Protein AF-A0A1H0J933-F1 (afdb_monomer_lite)

pLDDT: mean 77.02, std 11.93, range [39.81, 93.81]

Radius of gyration: 25.37 Å; chains: 1; bounding box: 54×34×80 Å

Structure (mmCIF, N/CA/C/O backbone):
data_AF-A0A1H0J933-F1
#
_entry.id   AF-A0A1H0J933-F1
#
loop_
_atom_site.group_PDB
_atom_site.id
_atom_site.type_symbol
_atom_site.label_atom_id
_atom_site.label_alt_id
_atom_site.label_comp_id
_atom_site.label_asym_id
_atom_site.label_entity_id
_atom_site.label_seq_id
_atom_site.pdbx_PDB_ins_code
_atom_site.Cartn_x
_atom_site.Cartn_y
_atom_site.Cartn_z
_atom_site.occupancy
_atom_site.B_iso_or_equiv
_atom_site.auth_seq_id
_atom_site.auth_comp_id
_atom_site.auth_asym_id
_atom_site.auth_atom_id
_atom_site.pdbx_PDB_model_num
ATOM 1 N N . MET A 1 1 ? 22.256 -6.248 -22.057 1.00 61.72 1 MET A N 1
ATOM 2 C CA . MET A 1 1 ? 21.359 -5.528 -21.122 1.00 61.72 1 MET A CA 1
ATOM 3 C C . MET A 1 1 ? 19.932 -5.463 -21.647 1.00 61.72 1 MET A C 1
ATOM 5 O O . MET A 1 1 ? 19.030 -5.677 -20.854 1.00 61.72 1 MET A O 1
ATOM 9 N N . GLU A 1 2 ? 19.718 -5.258 -22.949 1.00 71.06 2 GLU A N 1
ATOM 10 C CA . GLU A 1 2 ? 18.381 -5.154 -23.566 1.00 71.06 2 GLU A CA 1
ATOM 11 C C . GLU A 1 2 ? 17.425 -6.299 -23.199 1.00 71.06 2 GLU A C 1
ATOM 13 O O . GLU A 1 2 ? 16.310 -6.034 -22.763 1.00 71.06 2 GLU A O 1
ATOM 18 N N . SER A 1 3 ? 17.875 -7.561 -23.223 1.00 80.62 3 SER A N 1
ATOM 19 C CA . SER A 1 3 ? 17.020 -8.690 -22.821 1.00 80.62 3 SER A CA 1
ATOM 20 C C . SER A 1 3 ? 16.566 -8.632 -21.358 1.00 80.62 3 SER A C 1
ATOM 22 O O . SER A 1 3 ? 15.453 -9.041 -21.050 1.00 80.62 3 SER A O 1
ATOM 24 N N . ALA A 1 4 ? 17.394 -8.118 -20.441 1.00 83.50 4 ALA A N 1
ATOM 25 C CA . ALA A 1 4 ? 17.024 -8.010 -19.027 1.00 83.50 4 ALA A CA 1
ATOM 26 C C . ALA A 1 4 ? 15.983 -6.902 -18.796 1.00 83.50 4 ALA A C 1
ATOM 28 O O . ALA A 1 4 ? 15.078 -7.065 -17.979 1.00 83.50 4 ALA A O 1
ATOM 29 N N . VAL A 1 5 ? 16.088 -5.796 -19.538 1.00 84.75 5 VAL A N 1
ATOM 30 C CA . VAL A 1 5 ? 15.136 -4.677 -19.475 1.00 84.75 5 VAL A CA 1
ATOM 31 C C . VAL A 1 5 ? 13.807 -5.049 -20.138 1.00 84.75 5 VAL A C 1
ATOM 33 O O . VAL A 1 5 ? 12.751 -4.693 -19.621 1.00 84.75 5 VAL A O 1
ATOM 36 N N . ASP A 1 6 ? 13.832 -5.829 -21.220 1.00 86.12 6 ASP A N 1
ATOM 37 C CA . ASP A 1 6 ? 12.622 -6.375 -21.846 1.00 86.12 6 ASP A CA 1
ATOM 38 C C . ASP A 1 6 ? 11.888 -7.354 -20.909 1.00 86.12 6 ASP A C 1
ATOM 40 O O . ASP A 1 6 ? 10.679 -7.238 -20.694 1.00 86.12 6 ASP A O 1
ATOM 44 N N . ILE A 1 7 ? 12.621 -8.261 -20.247 1.00 91.19 7 ILE A N 1
ATOM 45 C CA . ILE A 1 7 ? 12.055 -9.135 -19.203 1.00 91.19 7 ILE A CA 1
ATOM 46 C C . ILE A 1 7 ? 11.442 -8.300 -18.070 1.00 91.19 7 ILE A C 1
ATOM 48 O O . ILE A 1 7 ? 10.337 -8.601 -17.616 1.00 91.19 7 ILE A O 1
ATOM 52 N N . TYR A 1 8 ? 12.121 -7.238 -17.632 1.00 89.88 8 TYR A N 1
ATOM 53 C CA . TYR A 1 8 ? 11.595 -6.337 -16.608 1.00 89.88 8 TYR A CA 1
ATOM 54 C C . TYR A 1 8 ? 10.315 -5.617 -17.056 1.00 89.88 8 TYR A C 1
ATOM 56 O O . TYR A 1 8 ? 9.348 -5.565 -16.300 1.00 89.88 8 TYR A O 1
ATOM 64 N N . GLY A 1 9 ? 10.264 -5.117 -18.293 1.00 89.56 9 GLY A N 1
ATOM 65 C CA . GLY A 1 9 ? 9.061 -4.495 -18.850 1.00 89.56 9 GLY A CA 1
ATOM 66 C C . GLY A 1 9 ? 7.875 -5.461 -18.889 1.00 89.56 9 GLY A C 1
ATOM 67 O O . GLY A 1 9 ? 6.781 -5.120 -18.436 1.00 89.56 9 GLY A O 1
ATOM 68 N N . LYS A 1 10 ? 8.104 -6.703 -19.331 1.00 92.19 10 LYS A N 1
ATOM 69 C CA . LYS A 1 10 ? 7.095 -7.776 -19.305 1.00 92.19 10 LYS A CA 1
ATOM 70 C C . LYS A 1 10 ? 6.619 -8.081 -17.887 1.00 92.19 10 LYS A C 1
ATOM 72 O O . LYS A 1 10 ? 5.416 -8.217 -17.665 1.00 92.19 10 LYS A O 1
ATOM 77 N N . LEU A 1 11 ? 7.539 -8.139 -16.922 1.00 91.94 11 LEU A N 1
ATOM 78 C CA . LEU A 1 11 ? 7.208 -8.323 -15.509 1.00 91.94 11 LEU A CA 1
ATOM 79 C C . LEU A 1 11 ? 6.332 -7.177 -14.989 1.00 91.94 11 LEU A C 1
ATOM 81 O O . LEU A 1 11 ? 5.330 -7.432 -14.326 1.00 91.94 11 LEU A O 1
ATOM 85 N N . LEU A 1 12 ? 6.668 -5.929 -15.315 1.00 90.44 12 LEU A N 1
ATOM 86 C CA . LEU A 1 12 ? 5.916 -4.751 -14.888 1.00 90.44 12 LEU A CA 1
ATOM 87 C C . LEU A 1 12 ? 4.477 -4.794 -15.423 1.00 90.44 12 LEU A C 1
ATOM 89 O O . LEU A 1 12 ? 3.532 -4.609 -14.655 1.00 90.44 12 LEU A O 1
ATOM 93 N N . ILE A 1 13 ? 4.297 -5.122 -16.706 1.00 90.38 13 ILE A N 1
ATOM 94 C CA . ILE A 1 13 ? 2.972 -5.278 -17.328 1.00 90.38 13 ILE A CA 1
ATOM 95 C C . ILE A 1 13 ? 2.185 -6.421 -16.674 1.00 90.38 13 ILE A C 1
ATOM 97 O O . ILE A 1 13 ? 0.996 -6.263 -16.384 1.00 90.38 13 ILE A O 1
ATOM 101 N N . ALA A 1 14 ? 2.832 -7.558 -16.407 1.00 93.06 14 ALA A N 1
ATOM 102 C CA . ALA A 1 14 ? 2.200 -8.692 -15.739 1.00 93.06 14 ALA A CA 1
ATOM 103 C C . ALA A 1 14 ? 1.731 -8.324 -14.322 1.00 93.06 14 ALA A C 1
ATOM 105 O O . ALA A 1 14 ? 0.591 -8.604 -13.953 1.00 93.06 14 ALA A O 1
ATOM 106 N N . VAL A 1 15 ? 2.569 -7.622 -13.553 1.00 90.69 15 VAL A N 1
ATOM 107 C CA . VAL A 1 15 ? 2.224 -7.121 -12.215 1.00 90.69 15 VAL A CA 1
ATOM 108 C C . VAL A 1 15 ? 1.060 -6.133 -12.290 1.00 90.69 15 VAL A C 1
ATOM 110 O O . VAL A 1 15 ? 0.119 -6.240 -11.508 1.00 90.69 15 VAL A O 1
ATOM 113 N N . PHE A 1 16 ? 1.061 -5.215 -13.258 1.00 88.19 16 PHE A N 1
ATOM 114 C CA . PHE A 1 16 ? -0.038 -4.266 -13.451 1.00 88.19 16 PHE A CA 1
ATOM 115 C C . PHE A 1 16 ? -1.362 -4.981 -13.765 1.00 88.19 16 PHE A C 1
ATOM 117 O O . PHE A 1 16 ? -2.400 -4.686 -13.165 1.00 88.19 16 PHE A O 1
ATOM 124 N N . SER A 1 17 ? -1.298 -5.977 -14.651 1.00 89.75 17 SER A N 1
ATOM 125 C CA . SER A 1 17 ? -2.436 -6.807 -15.063 1.00 89.75 17 SER A CA 1
ATOM 126 C C . SER A 1 17 ? -2.970 -7.679 -13.926 1.00 89.75 17 SER A C 1
ATOM 128 O O . SER A 1 17 ? -4.154 -7.997 -13.907 1.00 89.75 17 SER A O 1
ATOM 130 N N . PHE A 1 18 ? -2.124 -8.040 -12.960 1.00 91.06 18 PHE A N 1
ATOM 131 C CA . PHE A 1 18 ? -2.515 -8.779 -11.760 1.00 91.06 18 PHE A CA 1
ATOM 132 C C . PHE A 1 18 ? -3.102 -7.873 -10.664 1.00 91.06 18 PHE A C 1
ATOM 134 O O . PHE A 1 18 ? -4.071 -8.236 -9.989 1.00 91.06 18 PHE A O 1
ATOM 141 N N . ILE A 1 19 ? -2.534 -6.679 -10.478 1.00 88.06 19 ILE A N 1
ATOM 142 C CA . ILE A 1 19 ? -2.916 -5.758 -9.401 1.00 88.06 19 ILE A CA 1
ATOM 143 C C . ILE A 1 19 ? -4.316 -5.195 -9.610 1.00 88.06 19 ILE A C 1
ATOM 145 O O . ILE A 1 19 ? -5.060 -5.090 -8.638 1.00 88.06 19 ILE A O 1
ATOM 149 N N . ALA A 1 20 ? -4.700 -4.851 -10.841 1.00 85.06 20 ALA A N 1
ATOM 150 C CA . ALA A 1 20 ? -6.022 -4.282 -11.092 1.00 85.06 20 ALA A CA 1
ATOM 151 C C . ALA A 1 20 ? -7.169 -5.239 -10.687 1.00 85.06 20 ALA A C 1
ATOM 153 O O . ALA A 1 20 ? -7.968 -4.844 -9.834 1.00 85.06 20 ALA A O 1
ATOM 154 N N . PRO A 1 21 ? -7.222 -6.504 -11.159 1.00 88.19 21 PRO A N 1
ATOM 155 C CA . PRO A 1 21 ? -8.204 -7.484 -10.688 1.00 88.19 21 PRO A CA 1
ATOM 156 C C . PRO A 1 21 ? -8.123 -7.745 -9.182 1.00 88.19 21 PRO A C 1
ATOM 158 O O . PRO A 1 21 ? -9.155 -7.825 -8.516 1.00 88.19 21 PRO A O 1
ATOM 161 N N . SER A 1 22 ? -6.908 -7.829 -8.627 1.00 87.12 22 SER A N 1
ATOM 162 C CA . SER A 1 22 ? -6.712 -8.016 -7.185 1.00 87.12 22 SER A CA 1
ATOM 163 C C . SER A 1 22 ? -7.355 -6.879 -6.394 1.00 87.12 22 SER A C 1
ATOM 165 O O . SER A 1 22 ? -8.134 -7.124 -5.481 1.00 87.12 22 SER A O 1
ATOM 167 N N . MET A 1 23 ? -7.112 -5.627 -6.779 1.00 83.69 23 MET A N 1
ATOM 168 C CA . MET A 1 23 ? -7.705 -4.466 -6.117 1.00 83.69 23 MET A CA 1
ATOM 169 C C . MET A 1 23 ? -9.225 -4.432 -6.252 1.00 83.69 23 MET A C 1
ATOM 171 O O . MET A 1 23 ? -9.896 -4.085 -5.284 1.00 83.69 23 MET A O 1
ATOM 175 N N . THR A 1 24 ? -9.779 -4.835 -7.397 1.00 85.81 24 THR A N 1
ATOM 176 C CA . THR A 1 24 ? -11.232 -4.965 -7.570 1.00 85.81 24 THR A CA 1
ATOM 177 C C . THR A 1 24 ? -11.828 -5.981 -6.593 1.00 85.81 24 THR A C 1
ATOM 179 O O . THR A 1 24 ? -12.834 -5.683 -5.951 1.00 85.81 24 THR A O 1
ATOM 182 N N . LEU A 1 25 ? -11.187 -7.141 -6.410 1.00 84.25 25 LEU A N 1
ATOM 183 C CA . LEU A 1 25 ? -11.618 -8.148 -5.433 1.00 84.25 25 LEU A CA 1
ATOM 184 C C . LEU A 1 25 ? -11.522 -7.624 -3.993 1.00 84.25 25 LEU A C 1
ATOM 186 O O . LEU A 1 25 ? -12.459 -7.771 -3.207 1.00 84.25 25 LEU A O 1
ATOM 190 N N . LEU A 1 26 ? -10.415 -6.961 -3.653 1.00 81.44 26 LEU A N 1
ATOM 191 C CA . LEU A 1 26 ? -10.200 -6.386 -2.322 1.00 81.44 26 LEU A CA 1
ATOM 192 C C . LEU A 1 26 ? -11.186 -5.242 -2.035 1.00 81.44 26 LEU A C 1
ATOM 194 O O . LEU A 1 26 ? -11.567 -5.033 -0.885 1.00 81.44 26 LEU A O 1
ATOM 198 N N . MET A 1 27 ? -11.668 -4.548 -3.071 1.00 80.00 27 MET A N 1
ATOM 199 C CA . MET A 1 27 ? -12.642 -3.467 -2.931 1.00 80.00 27 MET A CA 1
ATOM 200 C C . MET A 1 27 ? -13.976 -3.923 -2.346 1.00 80.00 27 MET A C 1
ATOM 202 O O . MET A 1 27 ? -14.544 -3.206 -1.522 1.00 80.00 27 MET A O 1
ATOM 206 N N . GLY A 1 28 ? -14.418 -5.139 -2.679 1.00 77.88 28 GLY A N 1
ATOM 207 C CA . GLY A 1 28 ? -15.577 -5.756 -2.032 1.00 77.88 28 GLY A CA 1
ATOM 208 C C . GLY A 1 28 ? -15.361 -5.998 -0.533 1.00 77.88 28 GLY A C 1
ATOM 209 O O . GLY A 1 28 ? -16.274 -5.802 0.264 1.00 77.88 28 GLY A O 1
ATOM 210 N N . LEU A 1 29 ? -14.135 -6.342 -0.129 1.00 76.81 29 LEU A N 1
ATOM 211 C CA . LEU A 1 29 ? -13.782 -6.637 1.264 1.00 76.81 29 LEU A CA 1
ATOM 212 C C . LEU A 1 29 ? -13.580 -5.373 2.115 1.00 76.81 29 LEU A C 1
ATOM 214 O O . LEU A 1 29 ? -13.846 -5.399 3.319 1.00 76.81 29 LEU A O 1
ATOM 218 N N . PHE A 1 30 ? -13.174 -4.245 1.516 1.00 74.94 30 PHE A N 1
ATOM 219 C CA . PHE A 1 30 ? -13.059 -2.976 2.251 1.00 74.94 30 PHE A CA 1
ATOM 220 C C . PHE A 1 30 ? -14.394 -2.489 2.801 1.00 74.94 30 PHE A C 1
ATOM 222 O O . PHE A 1 30 ? -14.407 -1.910 3.884 1.00 74.94 30 PHE A O 1
ATOM 229 N N . GLY A 1 31 ? -15.509 -2.741 2.107 1.00 74.00 31 GLY A N 1
ATOM 230 C CA . GLY A 1 31 ? -16.839 -2.389 2.610 1.00 74.00 31 GLY A CA 1
ATOM 231 C C . GLY A 1 31 ? -17.108 -3.031 3.972 1.00 74.00 31 GLY A C 1
ATOM 232 O O . GLY A 1 31 ? -17.372 -2.334 4.952 1.00 74.00 31 GLY A O 1
ATOM 233 N N . THR A 1 32 ? -16.928 -4.349 4.060 1.00 74.00 32 THR A N 1
ATOM 234 C CA . THR A 1 32 ? -17.068 -5.102 5.312 1.00 74.00 32 THR A CA 1
ATOM 235 C C . THR A 1 32 ? -16.055 -4.642 6.363 1.00 74.00 32 THR A C 1
ATOM 237 O O . THR A 1 32 ? -16.427 -4.398 7.511 1.00 74.00 32 THR A O 1
ATOM 240 N N . GLY A 1 33 ? -14.792 -4.430 5.983 1.00 71.38 33 GLY A N 1
ATOM 241 C CA . GLY A 1 33 ? -13.764 -3.962 6.916 1.00 71.38 33 GLY A CA 1
ATOM 242 C C . GLY A 1 33 ? -14.067 -2.603 7.540 1.00 71.38 33 GLY A C 1
ATOM 243 O O . GLY A 1 33 ? -13.942 -2.451 8.754 1.00 71.38 33 GLY A O 1
ATOM 244 N N . ILE A 1 34 ? -14.548 -1.642 6.748 1.00 74.94 34 ILE A N 1
ATOM 245 C CA . ILE A 1 34 ? -14.953 -0.319 7.240 1.00 74.94 34 ILE A CA 1
ATOM 246 C C . ILE A 1 34 ? -16.113 -0.447 8.234 1.00 74.94 34 ILE A C 1
ATOM 248 O O . ILE A 1 34 ? -16.098 0.214 9.271 1.00 74.94 34 ILE A O 1
ATOM 252 N N . THR A 1 35 ? -17.097 -1.313 7.964 1.00 77.69 35 THR A N 1
ATOM 253 C CA . THR A 1 35 ? -18.225 -1.514 8.891 1.00 77.69 35 THR A CA 1
ATOM 254 C C . THR A 1 35 ? -17.792 -2.128 10.223 1.00 77.69 35 THR A C 1
ATOM 256 O O . THR A 1 35 ? -18.206 -1.640 1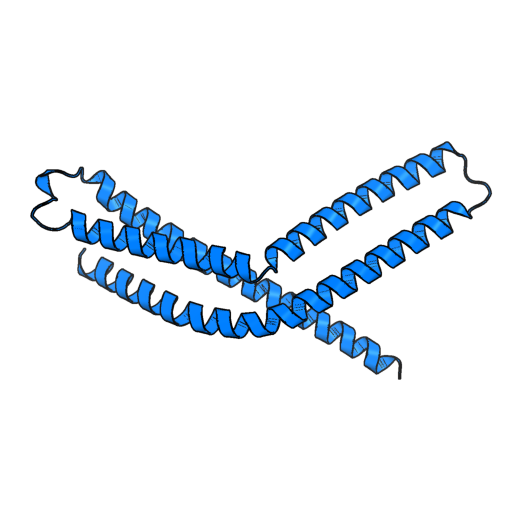1.273 1.00 77.69 35 THR A O 1
ATOM 259 N N . ILE A 1 36 ? -16.901 -3.126 10.204 1.00 76.50 36 ILE A N 1
ATOM 260 C CA . ILE A 1 36 ? -16.356 -3.750 11.421 1.00 76.50 36 ILE A CA 1
ATOM 261 C C . ILE A 1 36 ? -15.555 -2.728 12.232 1.00 76.50 36 ILE A C 1
ATOM 263 O O . ILE A 1 36 ? -15.734 -2.620 13.445 1.00 76.50 36 ILE A O 1
ATOM 267 N N . TYR A 1 37 ? -14.708 -1.936 11.571 1.00 71.75 37 TYR A N 1
ATOM 268 C CA . TYR A 1 37 ? -13.936 -0.890 12.240 1.00 71.75 37 TYR A CA 1
ATOM 269 C C . TYR A 1 37 ? -14.822 0.209 12.826 1.00 71.75 37 TYR A C 1
ATOM 271 O O . TYR A 1 37 ? -14.565 0.673 13.935 1.00 71.75 37 TYR A O 1
ATOM 279 N N . ARG A 1 38 ? -15.892 0.595 12.125 1.00 77.12 38 ARG A N 1
ATOM 280 C CA . ARG A 1 38 ? -16.873 1.548 12.646 1.00 77.12 38 ARG A CA 1
ATOM 281 C C . ARG A 1 38 ? -17.572 1.004 13.892 1.00 77.12 38 ARG A C 1
ATOM 283 O O . ARG A 1 38 ? -17.633 1.727 14.880 1.00 77.12 38 ARG A O 1
ATOM 290 N N . LYS A 1 39 ? -18.011 -0.261 13.876 1.00 80.88 39 LYS A N 1
ATOM 291 C CA . LYS A 1 39 ? -18.606 -0.927 15.049 1.00 80.88 39 LYS A CA 1
ATOM 292 C C . LYS A 1 39 ? -17.626 -0.935 16.227 1.00 80.88 39 LYS A C 1
ATOM 294 O O . LYS A 1 39 ? -17.979 -0.497 17.312 1.00 80.88 39 LYS A O 1
ATOM 299 N N . LYS A 1 40 ? -16.361 -1.304 15.993 1.00 77.25 40 LYS A N 1
ATOM 300 C CA . LYS A 1 40 ? -15.308 -1.283 17.024 1.00 77.25 40 LYS A CA 1
ATOM 301 C C . LYS A 1 40 ? -15.079 0.116 17.607 1.00 77.25 40 LYS A C 1
ATOM 303 O O . LYS A 1 40 ? -14.847 0.248 18.804 1.00 77.25 40 LYS A O 1
ATOM 308 N N . ASN A 1 41 ? -15.136 1.153 16.774 1.00 77.19 41 ASN A N 1
ATOM 309 C CA . ASN A 1 41 ? -15.004 2.536 17.225 1.00 77.19 41 ASN A CA 1
ATOM 310 C C . ASN A 1 41 ? -16.219 2.988 18.054 1.00 77.19 41 ASN A C 1
ATOM 312 O O . ASN A 1 41 ? -16.049 3.652 19.071 1.00 77.19 41 ASN A O 1
ATOM 316 N N . GLU A 1 42 ? -17.434 2.604 17.659 1.00 80.88 42 GLU A N 1
ATOM 317 C CA . GLU A 1 42 ? -18.656 2.868 18.432 1.00 80.88 42 GLU A CA 1
ATOM 318 C C . GLU A 1 42 ? -18.638 2.131 19.786 1.00 80.88 42 GLU A C 1
ATOM 320 O O . GLU A 1 42 ? -18.909 2.746 20.817 1.00 80.88 42 GLU A O 1
ATOM 325 N N . ASP A 1 43 ? -18.228 0.860 19.815 1.00 82.38 43 ASP A N 1
ATOM 326 C CA . ASP A 1 43 ? -18.068 0.080 21.051 1.00 82.38 43 ASP A CA 1
ATOM 327 C C . ASP A 1 43 ? -16.999 0.684 21.974 1.00 82.38 43 ASP A C 1
ATOM 329 O O . ASP A 1 43 ? -17.170 0.734 23.192 1.00 82.38 43 ASP A O 1
ATOM 333 N N . PHE A 1 44 ? -15.906 1.191 21.401 1.00 75.25 44 PHE A N 1
ATOM 334 C CA . PHE A 1 44 ? -14.854 1.868 22.153 1.00 75.25 44 PHE A CA 1
ATOM 335 C C . PHE A 1 44 ? -15.323 3.200 22.751 1.00 75.25 44 PHE A C 1
ATOM 337 O O . PHE A 1 44 ? -14.995 3.506 23.900 1.00 75.25 44 PHE A O 1
ATOM 344 N N . LEU A 1 45 ? -16.109 3.985 22.006 1.00 78.00 45 LEU A N 1
ATOM 345 C CA . LEU A 1 45 ? -16.717 5.214 22.521 1.00 78.00 45 LEU 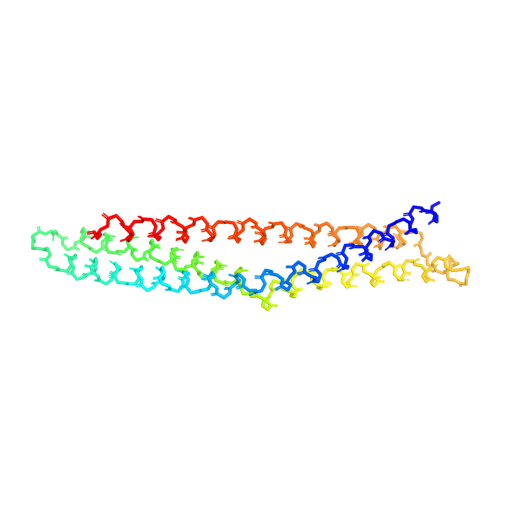A CA 1
ATOM 346 C C . LEU A 1 45 ? -17.667 4.914 23.682 1.00 78.00 45 LEU A C 1
ATOM 348 O O . LEU A 1 45 ? -17.566 5.571 24.714 1.00 78.00 45 LEU A O 1
ATOM 352 N N . ARG A 1 46 ? -18.500 3.873 23.559 1.00 81.06 46 ARG A N 1
ATOM 353 C CA . ARG A 1 46 ? -19.392 3.422 24.638 1.00 81.06 46 ARG A CA 1
ATOM 354 C C . ARG A 1 46 ? -18.623 2.983 25.880 1.00 81.06 46 ARG A C 1
ATOM 356 O O . ARG A 1 46 ? -18.898 3.479 26.963 1.00 81.06 46 ARG A O 1
ATOM 363 N N . GLN A 1 47 ? -17.598 2.141 25.726 1.00 77.56 47 GLN A N 1
ATOM 364 C CA . GLN A 1 47 ? -16.744 1.747 26.855 1.00 77.56 47 GLN A CA 1
ATOM 365 C C . GLN A 1 47 ? -16.065 2.954 27.510 1.00 77.56 47 GLN A C 1
ATOM 367 O O . GLN A 1 47 ? -15.920 2.999 28.728 1.00 77.56 47 GLN A O 1
ATOM 372 N N . SER A 1 48 ? -15.650 3.942 26.717 1.00 72.69 48 SER A N 1
ATOM 373 C CA . SER A 1 48 ? -15.046 5.168 27.241 1.00 72.69 48 SER A CA 1
ATOM 374 C C . SER A 1 48 ? -16.055 5.997 28.041 1.00 72.69 48 SER A C 1
ATOM 376 O O . SER A 1 48 ? -15.718 6.493 29.115 1.00 72.69 48 SER A O 1
ATOM 378 N N . GLU A 1 49 ? -17.288 6.119 27.548 1.00 78.19 49 GLU A N 1
ATOM 379 C CA . GLU A 1 49 ? -18.381 6.833 28.212 1.00 78.19 49 GLU A CA 1
ATOM 380 C C . GLU A 1 49 ? -18.794 6.147 29.522 1.00 78.19 49 GLU A C 1
ATOM 382 O O . GLU A 1 49 ? -18.825 6.811 30.562 1.00 78.19 49 GLU A O 1
ATOM 387 N N . ASP A 1 50 ? -18.972 4.822 29.504 1.00 79.81 50 ASP A N 1
ATOM 388 C CA . ASP A 1 50 ? -19.273 3.997 30.682 1.00 79.81 50 ASP A CA 1
ATOM 389 C C . ASP A 1 50 ? -18.170 4.105 31.744 1.00 79.81 50 ASP A C 1
ATOM 391 O O . ASP A 1 50 ? -18.429 4.202 32.947 1.00 79.81 50 ASP A O 1
ATOM 395 N N . LEU A 1 51 ? -16.900 4.103 31.328 1.00 70.50 51 LEU A N 1
ATOM 396 C CA . LEU A 1 51 ? -15.774 4.255 32.250 1.00 70.50 51 LEU A CA 1
ATOM 397 C C . LEU A 1 51 ? -15.741 5.650 32.883 1.00 70.50 51 LEU A C 1
ATOM 399 O O . LEU A 1 51 ? -15.395 5.765 34.062 1.00 70.50 51 LEU A O 1
ATOM 403 N N . LEU A 1 52 ? -16.104 6.702 32.147 1.00 69.69 52 LEU A N 1
ATOM 404 C CA . LEU A 1 52 ? -16.184 8.063 32.681 1.00 69.69 52 LEU A CA 1
ATOM 405 C C . LEU A 1 52 ? -17.346 8.213 33.671 1.00 69.69 52 LEU A C 1
ATOM 407 O O . LEU A 1 52 ? -17.148 8.782 34.748 1.00 69.69 52 LEU A O 1
ATOM 411 N N . THR A 1 53 ? -18.520 7.648 33.377 1.00 74.56 53 THR A N 1
ATOM 412 C CA . THR A 1 53 ? -19.668 7.671 34.303 1.00 74.56 53 THR A CA 1
ATOM 413 C C . THR A 1 53 ? -19.372 6.884 35.581 1.00 74.56 53 THR A C 1
ATOM 415 O O . THR A 1 53 ? -19.570 7.405 36.678 1.00 74.56 53 THR A O 1
ATOM 418 N N . ASN A 1 54 ? -18.796 5.682 35.466 1.00 70.38 54 ASN A N 1
ATOM 419 C CA . ASN A 1 54 ? -18.464 4.833 36.618 1.00 70.38 54 ASN A CA 1
ATOM 420 C C . ASN A 1 54 ? -17.297 5.365 37.473 1.00 70.38 54 ASN A C 1
ATOM 422 O O . ASN A 1 54 ? -17.257 5.150 38.681 1.00 70.38 54 ASN A O 1
ATOM 426 N N . THR A 1 55 ? -16.339 6.087 36.882 1.00 64.12 55 THR A N 1
ATOM 427 C CA . THR A 1 55 ? -15.258 6.733 37.655 1.00 64.12 55 THR A CA 1
ATOM 428 C C . THR A 1 55 ? -15.770 7.976 38.399 1.00 64.12 55 THR A C 1
ATOM 430 O O . THR A 1 55 ? -15.275 8.317 39.476 1.00 64.12 55 THR A O 1
ATOM 433 N N . SER A 1 56 ? -16.795 8.644 37.861 1.00 61.03 56 SER A N 1
ATOM 434 C CA . SER A 1 56 ? -17.417 9.819 38.484 1.00 61.03 56 SER A CA 1
ATOM 435 C C . SER A 1 56 ? -18.154 9.463 39.780 1.00 61.03 56 SER A C 1
ATOM 437 O O . SER A 1 56 ? -18.086 10.235 40.737 1.00 61.03 56 SER A O 1
ATOM 439 N N . SER A 1 57 ? -18.756 8.270 39.854 1.00 60.06 57 SER A N 1
ATOM 440 C CA . SER A 1 57 ? -19.606 7.806 40.960 1.00 60.06 57 SER A CA 1
ATOM 441 C C . SER A 1 57 ? -18.881 7.170 42.155 1.00 60.06 57 SER A C 1
ATOM 443 O O . SER A 1 57 ? -19.529 6.927 43.168 1.00 60.06 57 SER A O 1
ATOM 445 N N . LEU A 1 58 ? -17.562 6.937 42.099 1.00 59.62 58 LEU A N 1
ATOM 446 C CA . LEU A 1 58 ? -16.786 6.393 43.228 1.00 59.62 58 LEU A CA 1
ATOM 447 C C . LEU A 1 58 ? -16.665 7.414 44.387 1.00 59.62 58 LEU A C 1
ATOM 449 O O . LEU A 1 58 ? -15.984 8.439 44.211 1.00 59.62 58 LEU A O 1
ATOM 453 N N . PRO A 1 59 ? -17.276 7.153 45.566 1.00 52.09 59 PRO A N 1
ATOM 454 C CA . PRO A 1 59 ? -17.152 7.985 46.761 1.00 52.09 59 PRO A CA 1
ATOM 455 C C . PRO A 1 59 ? -15.914 7.560 47.572 1.00 52.09 59 PRO A C 1
ATOM 457 O O . PRO A 1 59 ? -15.748 6.381 47.873 1.00 52.09 59 PRO A O 1
ATOM 460 N N . GLY A 1 60 ? -15.048 8.507 47.954 1.00 59.81 60 GLY A N 1
ATOM 461 C CA . GLY A 1 60 ? -14.002 8.279 48.972 1.00 59.81 60 GLY A CA 1
ATOM 462 C C . GLY A 1 60 ? -12.541 8.216 48.502 1.00 59.81 60 GLY A C 1
ATOM 463 O O . GLY A 1 60 ? -11.659 7.983 49.323 1.00 59.81 60 GLY A O 1
ATOM 464 N N . THR A 1 61 ? -12.236 8.450 47.223 1.00 57.19 61 THR A N 1
ATOM 465 C CA . THR A 1 61 ? -10.846 8.575 46.730 1.00 57.19 61 THR A CA 1
ATOM 466 C C . THR A 1 61 ? -10.383 10.036 46.780 1.00 57.19 61 THR A C 1
ATOM 468 O O . THR A 1 61 ? -11.146 10.925 46.403 1.00 57.19 61 THR A O 1
ATOM 471 N N . SER A 1 62 ? -9.151 10.310 47.237 1.00 61.66 62 SER A N 1
ATOM 472 C CA . SER A 1 62 ? -8.626 11.686 47.296 1.00 61.66 62 SER A CA 1
ATOM 473 C C . SER A 1 62 ? -8.658 12.348 45.909 1.00 61.66 62 SER A C 1
ATOM 475 O O . SER A 1 62 ? -8.396 11.699 44.889 1.00 61.66 62 SER A O 1
ATOM 477 N N . ASN A 1 63 ? -8.995 13.641 45.864 1.00 66.31 63 ASN A N 1
ATOM 478 C CA . ASN A 1 63 ? -9.177 14.386 44.612 1.00 66.31 63 ASN A CA 1
ATOM 479 C C . ASN A 1 63 ? -7.951 14.309 43.683 1.00 66.31 63 ASN A C 1
ATOM 481 O O . ASN A 1 63 ? -8.115 14.227 42.469 1.00 66.31 63 ASN A O 1
ATOM 485 N N . GLU A 1 64 ? -6.730 14.271 44.223 1.00 67.00 64 GLU A N 1
ATOM 486 C CA . GLU A 1 64 ? -5.505 14.188 43.414 1.00 67.00 64 GLU A CA 1
ATOM 487 C C . GLU A 1 64 ? -5.335 12.840 42.704 1.00 67.00 64 GLU A C 1
ATOM 489 O O . GLU A 1 64 ? -5.021 12.820 41.512 1.00 67.00 64 GLU A O 1
ATOM 494 N N . ASN A 1 65 ? -5.615 11.721 43.381 1.00 69.75 65 ASN A N 1
ATOM 495 C CA . ASN A 1 65 ? -5.531 10.388 42.774 1.00 69.75 65 ASN A CA 1
ATOM 496 C C . ASN A 1 65 ? -6.614 10.179 41.706 1.00 69.75 65 ASN A C 1
ATOM 498 O O . ASN A 1 65 ? -6.398 9.481 40.717 1.00 69.75 65 ASN A O 1
ATOM 502 N N . LYS A 1 66 ? -7.777 10.822 41.873 1.00 68.69 66 LYS A N 1
ATOM 503 C CA . LYS A 1 66 ? -8.859 1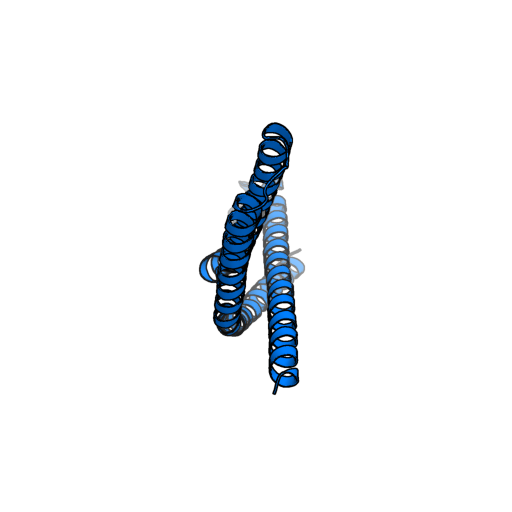0.802 40.880 1.00 68.69 66 LYS A CA 1
ATOM 504 C C . LYS A 1 66 ? -8.459 11.585 39.619 1.00 68.69 66 LYS A C 1
ATOM 506 O O . LYS A 1 66 ? -8.678 11.110 38.508 1.00 68.69 66 LYS A O 1
ATOM 511 N N . ILE A 1 67 ? -7.806 12.740 39.777 1.00 71.94 67 ILE A N 1
ATOM 512 C CA . ILE A 1 67 ? -7.350 13.590 38.662 1.00 71.94 67 ILE A CA 1
ATOM 513 C C . ILE A 1 67 ? -6.194 12.948 37.881 1.00 71.94 67 ILE A C 1
ATOM 515 O O . ILE A 1 67 ? -6.208 12.987 36.648 1.00 71.94 67 ILE A O 1
ATOM 519 N N . SER A 1 68 ? -5.208 12.347 38.556 1.00 76.88 68 SER A N 1
ATOM 520 C CA . SER A 1 68 ? -4.087 11.671 37.883 1.00 76.88 68 SER A CA 1
ATOM 521 C C . SER A 1 68 ? -4.556 10.448 37.091 1.00 76.88 68 SER A C 1
ATOM 523 O O . SER A 1 68 ? -4.206 10.304 35.920 1.00 76.88 68 SER A O 1
ATOM 525 N N . PHE A 1 69 ? -5.449 9.641 37.668 1.00 74.94 69 PHE A N 1
ATOM 526 C CA . PHE A 1 69 ? -6.028 8.476 37.003 1.00 74.94 69 PHE A CA 1
ATOM 527 C C . PHE A 1 69 ? -6.870 8.850 35.773 1.00 74.94 69 PHE A C 1
ATOM 529 O O . PHE A 1 69 ? -6.762 8.210 34.724 1.00 74.94 69 PHE A O 1
ATOM 536 N N . ILE A 1 70 ? -7.673 9.918 35.863 1.00 73.75 70 ILE A N 1
ATOM 537 C CA . ILE A 1 70 ? -8.428 10.448 34.718 1.00 73.75 70 ILE A CA 1
ATOM 538 C C . ILE A 1 70 ? -7.469 10.954 33.631 1.00 73.75 70 ILE A C 1
ATOM 540 O O . ILE A 1 70 ? -7.681 10.670 32.453 1.00 73.75 70 ILE A O 1
ATOM 544 N N . ARG A 1 71 ? -6.387 11.653 34.001 1.00 77.81 71 ARG A N 1
ATOM 545 C CA . ARG A 1 71 ? -5.393 12.173 33.048 1.00 77.81 71 ARG A CA 1
ATOM 546 C C . ARG A 1 71 ? -4.676 11.056 32.286 1.00 77.81 71 ARG A C 1
ATOM 548 O O . ARG A 1 71 ? -4.586 11.131 31.060 1.00 77.81 71 ARG A O 1
ATOM 555 N N . ASP A 1 72 ? -4.204 10.024 32.981 1.00 78.38 72 ASP A N 1
ATOM 556 C CA . ASP A 1 72 ? -3.531 8.885 32.344 1.00 78.38 72 ASP A CA 1
ATOM 557 C C . ASP A 1 72 ? -4.483 8.108 31.428 1.00 78.38 72 ASP A C 1
ATOM 559 O O . ASP A 1 72 ? -4.102 7.692 30.330 1.00 78.38 72 ASP A O 1
ATOM 563 N N . ARG A 1 73 ? -5.761 7.990 31.811 1.00 71.25 73 ARG A N 1
ATOM 564 C CA . ARG A 1 73 ? -6.788 7.403 30.943 1.00 71.25 73 ARG A CA 1
ATOM 565 C C . ARG A 1 73 ? -7.080 8.244 29.710 1.00 71.25 73 ARG A C 1
ATOM 567 O O . ARG A 1 73 ? -7.108 7.677 28.625 1.00 71.25 73 ARG A O 1
ATOM 574 N N . ILE A 1 74 ? -7.235 9.563 29.834 1.00 77.25 74 ILE A N 1
ATOM 575 C CA . ILE A 1 74 ? -7.415 10.456 28.674 1.00 77.25 74 ILE A CA 1
ATOM 576 C C . ILE A 1 74 ? -6.236 10.315 27.706 1.00 77.25 74 ILE A C 1
ATOM 578 O O . ILE A 1 74 ? -6.435 10.247 26.495 1.00 77.25 74 ILE A O 1
ATOM 582 N N . LYS A 1 75 ? -5.010 10.201 28.227 1.00 81.94 75 LYS A N 1
ATOM 583 C CA . LYS A 1 75 ? -3.816 9.993 27.402 1.00 81.94 75 LYS A CA 1
ATOM 584 C C . LYS A 1 75 ? -3.855 8.654 26.656 1.00 81.94 75 LYS A C 1
ATOM 586 O O . LYS A 1 75 ? -3.552 8.621 25.466 1.00 81.94 75 LYS A O 1
ATOM 591 N N . ASN A 1 76 ? -4.270 7.573 27.317 1.00 78.62 76 ASN A N 1
ATOM 592 C CA . ASN A 1 76 ? -4.457 6.271 26.668 1.00 78.62 76 ASN A CA 1
ATOM 593 C C . ASN A 1 76 ? -5.580 6.297 25.619 1.00 78.62 76 ASN A C 1
ATOM 595 O O . ASN A 1 76 ? -5.416 5.731 24.541 1.00 78.62 76 ASN A O 1
ATOM 599 N N . LEU A 1 77 ? -6.687 6.995 25.890 1.00 75.25 77 LEU A N 1
ATOM 600 C CA . LEU A 1 77 ? -7.776 7.185 24.926 1.00 75.25 77 LEU A CA 1
ATOM 601 C C . LEU A 1 77 ? -7.298 7.935 23.676 1.00 75.25 77 LEU A C 1
ATOM 603 O O . LEU A 1 77 ? -7.634 7.542 22.561 1.00 75.25 77 LEU A O 1
ATOM 607 N N . ASP A 1 78 ? -6.478 8.974 23.844 1.00 79.00 78 ASP A N 1
ATOM 608 C CA . ASP A 1 78 ? -5.931 9.743 22.722 1.00 79.00 78 ASP A CA 1
ATOM 609 C C . ASP A 1 78 ? -4.953 8.914 21.868 1.00 79.00 78 ASP A C 1
ATOM 611 O O . ASP A 1 78 ? -4.951 9.014 20.638 1.00 79.00 78 ASP A O 1
ATOM 615 N N . LEU A 1 79 ? -4.161 8.035 22.497 1.00 82.50 79 LEU A N 1
ATOM 616 C CA . LEU A 1 79 ? -3.298 7.085 21.784 1.00 82.50 79 LEU A CA 1
ATOM 617 C C . LEU A 1 79 ? -4.114 6.095 20.947 1.00 82.50 79 LEU A C 1
ATOM 619 O O . LEU A 1 79 ? -3.831 5.924 19.760 1.00 82.50 79 LEU A O 1
ATOM 623 N N . ILE A 1 80 ? -5.154 5.499 21.532 1.00 75.25 80 ILE A N 1
ATOM 624 C CA . ILE A 1 80 ? -6.016 4.536 20.835 1.00 75.25 80 ILE A CA 1
ATOM 625 C C . ILE A 1 80 ? -6.775 5.220 19.695 1.00 75.25 80 ILE A C 1
ATOM 627 O O . ILE A 1 80 ? -6.859 4.677 18.595 1.00 75.25 80 ILE A O 1
ATOM 631 N N . LYS A 1 81 ? -7.270 6.446 19.903 1.00 75.81 81 LYS A N 1
ATOM 632 C CA . LYS A 1 81 ? -7.926 7.227 18.847 1.00 75.81 81 LYS A CA 1
ATOM 633 C C . LYS A 1 81 ? -6.991 7.471 17.660 1.00 75.81 81 LYS A C 1
ATOM 635 O O . LYS A 1 81 ? -7.396 7.268 16.517 1.00 75.81 81 LYS A O 1
ATOM 640 N N . LYS A 1 82 ? -5.735 7.856 17.912 1.00 80.50 82 LYS A N 1
ATOM 641 C CA . LYS A 1 82 ? -4.725 8.033 16.852 1.00 80.50 82 LYS A CA 1
ATOM 642 C C . LYS A 1 82 ? -4.438 6.735 16.106 1.00 80.50 82 LYS A C 1
ATOM 644 O O . LYS A 1 82 ? -4.266 6.758 14.887 1.00 80.50 82 LYS A O 1
ATOM 649 N N . GLU A 1 83 ? -4.399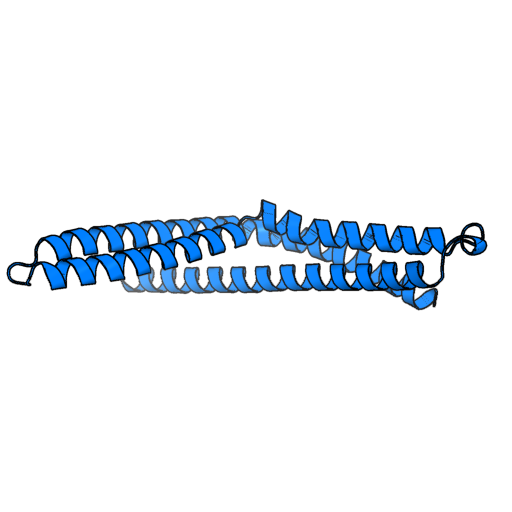 5.609 16.810 1.00 77.12 83 GLU A N 1
ATOM 650 C CA . GLU A 1 83 ? -4.239 4.293 16.192 1.00 77.12 83 GLU A CA 1
ATOM 651 C C . GLU A 1 83 ? -5.443 3.938 15.307 1.00 77.12 83 GLU A C 1
ATOM 653 O O . GLU A 1 83 ? -5.259 3.550 14.154 1.00 77.12 83 GLU A O 1
ATOM 658 N N . MET A 1 84 ? -6.669 4.186 15.776 1.00 69.75 84 MET A N 1
ATOM 659 C CA . MET A 1 84 ? -7.888 3.974 14.989 1.00 69.75 84 MET A CA 1
ATOM 660 C C . MET A 1 84 ? -7.966 4.885 13.760 1.00 69.75 84 MET A C 1
ATOM 662 O O . MET A 1 84 ? -8.343 4.431 12.680 1.00 69.75 84 MET A O 1
ATOM 666 N N . GLU A 1 85 ? -7.575 6.156 13.875 1.00 76.25 85 GLU A N 1
ATOM 667 C CA . GLU A 1 85 ? -7.488 7.066 12.727 1.00 76.25 85 GLU A CA 1
ATOM 668 C C . GLU A 1 85 ? -6.440 6.594 11.716 1.00 76.25 85 GLU A C 1
ATOM 670 O O . GLU A 1 85 ? -6.665 6.658 10.504 1.00 76.25 85 GLU A O 1
ATOM 675 N N . ARG A 1 86 ? -5.297 6.091 12.193 1.00 73.12 86 ARG A N 1
ATOM 676 C CA . ARG A 1 86 ? -4.250 5.523 11.343 1.00 73.12 86 ARG A CA 1
ATOM 677 C C . ARG A 1 86 ? -4.743 4.270 10.622 1.00 73.12 86 ARG A C 1
ATOM 679 O O . ARG A 1 86 ? -4.536 4.170 9.414 1.00 73.12 86 ARG A O 1
ATOM 686 N N . ASP A 1 87 ? -5.433 3.372 11.311 1.00 69.62 87 ASP A N 1
ATOM 687 C CA . ASP A 1 87 ? -6.016 2.166 10.721 1.00 69.62 87 ASP A CA 1
ATOM 688 C C . ASP A 1 87 ? -7.124 2.492 9.716 1.00 69.62 87 ASP A C 1
ATOM 690 O O . ASP A 1 87 ? -7.136 1.954 8.609 1.00 69.62 87 ASP A O 1
ATOM 694 N N . ASN A 1 88 ? -8.002 3.444 10.032 1.00 70.44 88 ASN A N 1
ATOM 695 C CA . ASN A 1 88 ? -9.033 3.910 9.107 1.00 70.44 88 ASN A CA 1
ATOM 696 C C . ASN A 1 88 ? -8.412 4.553 7.853 1.00 70.44 88 ASN A C 1
ATOM 698 O O . ASN A 1 88 ? -8.822 4.301 6.718 1.00 70.44 88 ASN A O 1
ATOM 702 N N . ASN A 1 89 ? -7.349 5.340 8.039 1.00 70.25 89 ASN A N 1
ATOM 703 C CA . ASN A 1 89 ? -6.583 5.906 6.934 1.00 70.25 89 ASN A CA 1
ATOM 704 C C . ASN A 1 89 ? -5.925 4.817 6.076 1.00 70.25 89 ASN A C 1
ATOM 706 O O . ASN A 1 89 ? -5.902 4.958 4.848 1.00 70.25 89 ASN A O 1
ATOM 710 N N . LEU A 1 90 ? -5.413 3.751 6.700 1.00 66.75 90 LEU A N 1
ATOM 711 C CA . LEU A 1 90 ? -4.856 2.594 6.006 1.00 66.75 90 LEU A CA 1
ATOM 712 C C . LEU A 1 90 ? -5.930 1.849 5.223 1.00 66.75 90 LEU A C 1
ATOM 714 O O . LEU A 1 90 ? -5.655 1.490 4.091 1.00 66.75 90 LEU A O 1
ATOM 718 N N . LEU A 1 91 ? -7.137 1.679 5.761 1.00 68.25 91 LEU A N 1
ATOM 719 C CA . LEU A 1 91 ? -8.245 0.945 5.136 1.00 68.25 91 LEU A CA 1
ATOM 720 C C . LEU A 1 91 ? -8.991 1.728 4.057 1.00 68.25 91 LEU A C 1
ATOM 722 O O . LEU A 1 91 ? -9.851 1.165 3.386 1.00 68.25 91 LEU A O 1
ATOM 726 N N . SER A 1 92 ? -8.681 3.012 3.865 1.00 78.38 92 SER A N 1
ATOM 727 C CA . SER A 1 92 ? -9.375 3.818 2.865 1.00 78.38 92 SER A CA 1
ATOM 728 C C . SER A 1 92 ? -9.044 3.340 1.432 1.00 78.38 92 SER A C 1
ATOM 730 O O . SER A 1 92 ? -7.927 3.557 0.943 1.00 78.38 92 SER A O 1
ATOM 732 N N . PRO A 1 93 ? -10.008 2.740 0.701 1.00 73.94 93 PRO A N 1
ATOM 733 C CA . PRO A 1 93 ? -9.742 2.090 -0.586 1.00 73.94 93 PRO A CA 1
ATOM 734 C C . PRO A 1 93 ? -9.190 3.075 -1.616 1.00 73.94 93 PRO A C 1
ATOM 736 O O . PRO A 1 93 ? -8.230 2.783 -2.322 1.00 73.94 93 PRO A O 1
ATOM 739 N N . LYS A 1 94 ? -9.720 4.305 -1.631 1.00 81.12 94 LYS A N 1
ATOM 740 C CA . LYS A 1 94 ? -9.247 5.379 -2.517 1.00 81.12 94 LYS A CA 1
ATOM 741 C C . LYS A 1 94 ? -7.759 5.688 -2.318 1.00 81.12 94 LYS A C 1
ATOM 743 O O . LYS A 1 94 ? -7.044 5.909 -3.295 1.00 81.12 94 LYS A O 1
ATOM 748 N N . ARG A 1 95 ? -7.269 5.714 -1.070 1.00 83.00 95 ARG A N 1
ATOM 749 C CA . ARG A 1 95 ? -5.850 5.999 -0.803 1.00 83.00 95 ARG A CA 1
ATOM 750 C C . ARG A 1 95 ? -4.970 4.801 -1.099 1.00 83.00 95 ARG A C 1
ATOM 752 O O . ARG A 1 95 ? -3.869 5.007 -1.595 1.00 83.00 95 ARG A O 1
ATOM 759 N N . GLN A 1 96 ? -5.436 3.587 -0.824 1.00 83.38 96 GLN A N 1
ATOM 760 C CA . GLN A 1 96 ? -4.692 2.377 -1.158 1.00 83.38 96 GLN A CA 1
ATOM 761 C C . GLN A 1 96 ? -4.507 2.226 -2.668 1.00 83.38 96 GLN A C 1
ATOM 763 O O . GLN A 1 96 ? -3.380 2.046 -3.119 1.00 83.38 96 GLN A O 1
ATOM 768 N N . VAL A 1 97 ? -5.575 2.422 -3.449 1.00 85.62 97 VAL A N 1
ATOM 769 C CA . VAL A 1 97 ? -5.500 2.465 -4.917 1.00 85.62 97 VAL A CA 1
ATOM 770 C C . VAL A 1 97 ? -4.452 3.490 -5.345 1.00 85.62 97 VAL A C 1
ATOM 772 O O . VAL A 1 97 ? -3.511 3.148 -6.054 1.00 85.62 97 VAL A O 1
ATOM 775 N N . LYS A 1 98 ? -4.516 4.725 -4.830 1.00 88.25 98 LYS A N 1
ATOM 776 C CA . LYS A 1 98 ? -3.510 5.745 -5.157 1.00 88.25 98 LYS A CA 1
ATOM 777 C C . LYS A 1 98 ? -2.087 5.325 -4.757 1.00 88.25 98 LYS A C 1
ATOM 779 O O . LYS A 1 98 ? -1.162 5.561 -5.525 1.00 88.25 98 LYS A O 1
ATOM 784 N N . ARG A 1 99 ? -1.900 4.704 -3.588 1.00 86.62 99 ARG A N 1
ATOM 785 C CA . ARG A 1 99 ? -0.590 4.266 -3.071 1.00 86.62 99 ARG A CA 1
ATOM 786 C C . ARG A 1 99 ? 0.036 3.115 -3.852 1.00 86.62 99 ARG A C 1
ATOM 788 O O . ARG A 1 99 ? 1.251 2.995 -3.802 1.00 86.62 99 ARG A O 1
ATOM 795 N N . ILE A 1 100 ? -0.749 2.300 -4.550 1.00 88.38 100 ILE A N 1
ATOM 796 C CA . ILE A 1 100 ? -0.232 1.207 -5.385 1.00 88.38 100 ILE A CA 1
ATOM 797 C C . ILE A 1 100 ? -0.043 1.680 -6.825 1.00 88.38 100 ILE A C 1
ATOM 799 O O . ILE A 1 100 ? 1.027 1.508 -7.406 1.00 88.38 100 ILE A O 1
ATOM 803 N N . PHE A 1 101 ? -1.065 2.323 -7.393 1.00 88.69 101 PHE A N 1
ATOM 804 C CA . PHE A 1 101 ? -1.052 2.711 -8.799 1.00 88.69 101 PHE A CA 1
ATOM 805 C C . PHE A 1 101 ? -0.085 3.861 -9.086 1.00 88.69 101 PHE A C 1
ATOM 807 O O . PHE A 1 101 ? 0.560 3.828 -10.127 1.00 88.69 101 PHE A O 1
ATOM 814 N N . MET A 1 102 ? 0.082 4.845 -8.188 1.00 91.44 102 MET A N 1
ATOM 815 C CA . MET A 1 102 ? 1.026 5.948 -8.437 1.00 91.44 102 MET A CA 1
ATOM 816 C C . MET A 1 102 ? 2.482 5.469 -8.561 1.00 91.44 102 MET A C 1
ATOM 818 O O . MET A 1 102 ? 3.116 5.819 -9.554 1.00 91.44 102 MET A O 1
ATOM 822 N N . PRO A 1 103 ? 3.026 4.651 -7.636 1.00 90.69 103 PRO A N 1
ATOM 823 C CA . PRO A 1 103 ? 4.370 4.097 -7.795 1.00 90.69 103 PRO A CA 1
ATOM 824 C C . PRO A 1 103 ? 4.536 3.232 -9.045 1.00 90.69 103 PRO A C 1
ATOM 826 O O . PRO A 1 103 ? 5.559 3.343 -9.708 1.00 90.69 103 PRO A O 1
ATOM 829 N N . LEU A 1 104 ? 3.541 2.415 -9.408 1.00 89.81 104 LEU A N 1
ATOM 830 C CA . LEU A 1 104 ? 3.596 1.600 -10.630 1.00 89.81 104 LEU A CA 1
ATOM 831 C C . LEU A 1 104 ? 3.614 2.452 -11.899 1.00 89.81 104 LEU A C 1
ATOM 833 O O . LEU A 1 104 ? 4.388 2.193 -12.818 1.00 89.81 104 LEU A O 1
ATOM 837 N N . LEU A 1 105 ? 2.779 3.489 -11.946 1.00 92.00 105 LEU A N 1
ATOM 838 C CA . LEU A 1 105 ? 2.707 4.400 -13.082 1.00 92.00 105 LEU A CA 1
ATOM 839 C C . LEU A 1 105 ? 4.022 5.183 -13.206 1.00 92.00 105 LEU A C 1
ATOM 841 O O . LEU A 1 105 ? 4.592 5.260 -14.290 1.00 92.00 105 LEU A O 1
ATOM 845 N N . LEU A 1 106 ? 4.576 5.651 -12.084 1.00 92.56 106 LEU A N 1
ATOM 846 C CA . LEU A 1 106 ? 5.884 6.305 -12.050 1.00 92.56 106 LEU A CA 1
ATOM 847 C C . LEU A 1 106 ? 7.025 5.351 -12.445 1.00 92.56 106 LEU A C 1
ATOM 849 O O . LEU A 1 106 ? 7.916 5.742 -13.193 1.00 92.56 106 LEU A O 1
ATOM 853 N N . SER A 1 107 ? 6.974 4.092 -12.004 1.00 91.12 107 SER A N 1
ATOM 854 C CA . SER A 1 107 ? 7.913 3.033 -12.397 1.00 91.12 107 SER A CA 1
ATOM 855 C C . SER A 1 107 ? 7.884 2.790 -13.911 1.00 91.12 107 SER A C 1
ATOM 857 O O . SER A 1 107 ? 8.942 2.684 -14.535 1.00 91.12 107 SER A O 1
ATOM 859 N N . THR A 1 108 ? 6.688 2.804 -14.512 1.00 89.56 108 THR A N 1
ATOM 860 C CA . THR A 1 108 ? 6.486 2.685 -15.965 1.00 89.56 108 THR A CA 1
ATOM 861 C C . THR A 1 108 ? 7.046 3.895 -16.707 1.00 89.56 108 THR A C 1
ATOM 863 O O . THR A 1 108 ? 7.772 3.729 -17.681 1.00 89.56 108 THR A O 1
ATOM 866 N N . ILE A 1 109 ? 6.758 5.113 -16.234 1.00 91.38 109 ILE A N 1
ATOM 867 C CA . ILE A 1 109 ? 7.292 6.348 -16.826 1.00 91.38 109 ILE A CA 1
ATOM 868 C C . ILE A 1 109 ? 8.822 6.327 -16.802 1.00 91.38 109 ILE A C 1
ATOM 870 O O . ILE A 1 109 ? 9.445 6.614 -17.816 1.00 91.38 109 ILE A O 1
ATOM 874 N N . LEU A 1 110 ? 9.434 5.946 -15.679 1.00 90.19 110 LEU A N 1
ATOM 875 C CA . LEU A 1 110 ? 10.891 5.839 -15.571 1.00 90.19 110 LEU A CA 1
ATOM 876 C C . LEU A 1 110 ? 11.472 4.802 -16.534 1.00 90.19 110 LEU A C 1
ATOM 878 O O . LEU A 1 110 ? 12.534 5.037 -17.101 1.00 90.19 110 LEU A O 1
ATOM 882 N N . LEU A 1 111 ? 10.770 3.688 -16.755 1.00 87.62 111 LEU A N 1
ATOM 883 C CA . LEU A 1 111 ? 11.176 2.691 -17.741 1.00 87.62 111 LEU A CA 1
ATOM 884 C C . LEU A 1 111 ? 11.086 3.241 -19.175 1.00 87.62 111 LEU A C 1
ATOM 886 O O . LEU A 1 111 ? 12.005 3.035 -19.959 1.00 87.62 111 LEU A O 1
ATOM 890 N N . ILE A 1 112 ? 10.023 3.980 -19.513 1.00 87.62 112 ILE A N 1
ATOM 891 C CA . ILE A 1 112 ? 9.880 4.644 -20.821 1.00 87.62 112 ILE A CA 1
ATOM 892 C C . ILE A 1 112 ? 10.998 5.672 -21.026 1.00 87.62 112 ILE A C 1
ATOM 894 O O . ILE A 1 112 ? 11.624 5.698 -22.081 1.00 87.62 112 ILE A O 1
ATOM 898 N N . VAL A 1 113 ? 11.285 6.483 -20.005 1.00 85.81 113 VAL A N 1
ATOM 899 C CA . VAL A 1 113 ? 12.388 7.453 -20.025 1.00 85.81 113 VAL A CA 1
ATOM 900 C C . VAL A 1 113 ? 13.726 6.742 -20.232 1.00 85.81 113 VAL A C 1
ATOM 902 O O . VAL A 1 113 ? 14.518 7.184 -21.058 1.00 85.81 113 VAL A O 1
ATOM 905 N N . TYR A 1 114 ? 13.959 5.614 -19.555 1.00 85.31 114 TYR A N 1
ATOM 906 C CA . TYR A 1 114 ? 15.156 4.796 -19.756 1.00 85.31 114 TYR A CA 1
ATOM 907 C C . TYR A 1 114 ? 15.296 4.312 -21.208 1.00 85.31 114 TYR A C 1
ATOM 909 O O . TYR A 1 114 ? 16.392 4.382 -21.765 1.00 85.31 114 TYR A O 1
ATOM 917 N N . TYR A 1 115 ? 14.208 3.849 -21.834 1.00 82.94 115 TYR A N 1
ATOM 918 C CA . TYR A 1 115 ? 14.219 3.445 -23.245 1.00 82.94 115 TYR A CA 1
ATOM 919 C C . TYR A 1 115 ? 14.514 4.626 -24.173 1.00 82.94 115 TYR A C 1
ATOM 921 O O . TYR A 1 115 ? 15.377 4.512 -25.037 1.00 82.94 115 TYR A O 1
ATOM 929 N N . TYR A 1 116 ? 13.864 5.770 -23.947 1.00 81.62 116 TYR A N 1
ATOM 930 C CA . TYR A 1 116 ? 14.025 6.964 -24.777 1.00 81.62 116 TYR A CA 1
ATOM 931 C C . TYR A 1 116 ? 15.441 7.559 -24.700 1.00 81.62 116 TYR A C 1
ATOM 933 O O . TYR A 1 116 ? 15.983 8.008 -25.703 1.00 81.62 116 TYR A O 1
ATOM 941 N N . ILE A 1 117 ? 16.080 7.530 -23.525 1.00 78.62 117 ILE A N 1
ATOM 942 C CA . ILE A 1 117 ? 17.469 7.994 -23.375 1.00 78.62 117 ILE A CA 1
ATOM 943 C C . ILE A 1 117 ? 18.463 7.033 -24.048 1.00 78.62 117 ILE A C 1
ATOM 945 O O . ILE A 1 117 ? 19.489 7.469 -24.569 1.00 78.62 117 ILE A O 1
ATOM 949 N N . ASN A 1 118 ? 18.162 5.730 -24.060 1.00 73.69 118 ASN A N 1
ATOM 950 C CA . ASN A 1 118 ? 19.034 4.719 -24.657 1.00 73.69 118 ASN A CA 1
ATOM 951 C C . ASN A 1 118 ? 18.957 4.635 -26.188 1.00 73.69 118 ASN A C 1
ATOM 953 O O . ASN A 1 118 ? 19.800 3.942 -26.777 1.00 73.69 118 ASN A O 1
ATOM 957 N N . GLU A 1 119 ? 18.008 5.332 -26.823 1.00 76.62 119 GLU A N 1
ATOM 958 C CA . GLU A 1 119 ? 17.989 5.512 -28.275 1.00 76.62 119 GLU A CA 1
ATOM 959 C C . GLU A 1 119 ? 19.226 6.293 -28.751 1.00 76.62 119 GLU A C 1
ATOM 961 O O . GLU A 1 119 ? 19.722 7.219 -28.099 1.00 76.62 119 GLU A O 1
ATOM 966 N N . GLU A 1 120 ? 19.746 5.899 -29.916 1.00 61.81 120 GLU A N 1
ATOM 967 C CA . GLU A 1 120 ? 21.053 6.320 -30.444 1.00 61.81 120 GLU A CA 1
ATOM 968 C C . GLU A 1 120 ? 21.220 7.843 -30.571 1.00 61.81 120 GLU A C 1
ATOM 970 O O . GLU A 1 120 ? 22.338 8.351 -30.488 1.00 61.81 120 GLU A O 1
ATOM 975 N N . HIS A 1 121 ? 20.121 8.590 -30.704 1.00 58.22 121 HIS A N 1
ATOM 976 C CA . HIS A 1 121 ? 20.135 10.044 -30.865 1.00 58.22 121 HIS A CA 1
ATOM 977 C C . HIS A 1 121 ? 20.357 10.830 -29.558 1.00 58.22 121 HIS A C 1
ATOM 979 O O . HIS A 1 121 ? 20.771 11.988 -29.618 1.00 58.22 121 HIS A O 1
ATOM 985 N N . LEU A 1 122 ? 20.119 10.229 -28.383 1.00 57.69 122 LEU A N 1
ATOM 986 C CA . LEU A 1 122 ? 20.218 10.896 -27.070 1.00 57.69 122 LEU A CA 1
ATOM 987 C C . LEU A 1 122 ? 21.377 10.396 -26.199 1.00 57.69 122 LEU A C 1
ATOM 989 O O . LEU A 1 122 ? 21.838 11.131 -25.319 1.00 57.69 122 LEU A O 1
ATOM 993 N N . LYS A 1 123 ? 21.920 9.210 -26.497 1.00 58.34 123 LYS A N 1
ATOM 994 C CA . LYS A 1 123 ? 23.090 8.629 -25.811 1.00 58.34 123 LYS A CA 1
ATOM 995 C C . LYS A 1 123 ? 24.319 9.542 -25.766 1.00 58.34 123 LYS A C 1
ATOM 997 O O . LYS A 1 123 ? 25.115 9.442 -24.839 1.00 58.34 123 LYS A O 1
ATOM 1002 N N . ALA A 1 124 ? 24.484 10.433 -26.746 1.00 58.59 124 ALA A N 1
ATOM 1003 C CA . ALA A 1 124 ? 25.615 11.362 -26.803 1.00 58.59 124 ALA A CA 1
ATOM 1004 C C . ALA A 1 124 ? 25.504 12.541 -25.812 1.00 58.59 124 ALA A C 1
ATOM 1006 O O . ALA A 1 124 ? 26.506 13.195 -25.529 1.00 58.59 124 ALA A O 1
ATOM 1007 N N . LEU A 1 125 ? 24.302 12.827 -25.300 1.00 58.44 125 LEU A N 1
ATOM 1008 C CA . LEU A 1 125 ? 23.988 14.041 -24.534 1.00 58.44 125 LEU A CA 1
ATOM 1009 C C . LEU A 1 125 ? 23.713 13.765 -23.048 1.00 58.44 125 LEU A C 1
ATOM 1011 O O . LEU A 1 125 ? 23.844 14.669 -22.221 1.00 58.44 125 LEU A O 1
ATOM 1015 N N . VAL A 1 126 ? 23.348 12.530 -22.692 1.00 58.97 126 VAL A N 1
ATOM 1016 C CA . VAL A 1 126 ? 22.947 12.166 -21.327 1.00 58.97 126 VAL A CA 1
ATOM 1017 C C . VAL A 1 126 ? 24.066 11.403 -20.613 1.00 58.97 126 VAL A C 1
ATOM 1019 O O . VAL A 1 126 ? 24.607 10.421 -21.110 1.00 58.97 126 VAL A O 1
ATOM 1022 N N . PHE A 1 127 ? 24.434 11.869 -19.416 1.00 62.16 127 PHE A N 1
ATOM 1023 C CA . PHE A 1 127 ? 25.435 11.220 -18.569 1.00 62.16 127 PHE A CA 1
ATOM 1024 C C . PHE A 1 127 ? 24.997 9.794 -18.197 1.00 62.16 127 PHE A C 1
ATOM 1026 O O . PHE A 1 127 ? 23.948 9.621 -17.580 1.00 62.16 127 PHE A O 1
ATOM 1033 N N . ILE A 1 128 ? 25.878 8.811 -18.421 1.00 62.75 128 ILE A N 1
ATOM 1034 C CA . ILE A 1 128 ? 25.753 7.371 -18.083 1.00 62.75 128 ILE A CA 1
ATOM 1035 C C . ILE A 1 128 ? 25.166 7.100 -16.674 1.00 62.75 128 ILE A C 1
ATOM 1037 O O . ILE A 1 128 ? 24.565 6.059 -16.417 1.00 62.75 128 ILE A O 1
ATOM 1041 N N . ARG A 1 129 ? 25.312 8.038 -15.726 1.00 64.75 129 ARG A N 1
ATOM 1042 C CA . ARG A 1 129 ? 24.760 7.926 -14.364 1.00 64.75 129 ARG A CA 1
ATOM 1043 C C . ARG A 1 129 ? 23.235 8.063 -14.277 1.00 64.75 129 ARG A C 1
ATOM 1045 O O . ARG A 1 129 ? 22.653 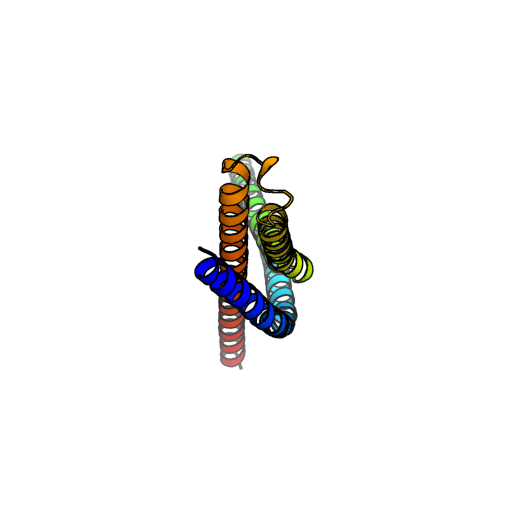7.493 -13.357 1.00 64.75 129 ARG A O 1
ATOM 1052 N N . ILE A 1 130 ? 22.598 8.813 -15.174 1.00 72.44 130 ILE A N 1
ATOM 1053 C CA . ILE A 1 130 ? 21.148 9.070 -15.128 1.00 72.44 130 ILE A CA 1
ATOM 1054 C C . ILE A 1 130 ? 20.372 7.808 -15.537 1.00 72.44 130 ILE A C 1
ATOM 1056 O O . ILE A 1 130 ? 19.363 7.474 -14.911 1.00 72.44 130 ILE A O 1
ATOM 1060 N N . ASP A 1 131 ? 20.905 7.042 -16.488 1.00 73.75 131 ASP A N 1
ATOM 1061 C CA . ASP A 1 131 ? 20.280 5.826 -17.018 1.00 73.75 131 ASP A CA 1
ATOM 1062 C C . ASP A 1 131 ? 20.126 4.755 -15.942 1.00 73.75 131 ASP A C 1
ATOM 1064 O O . ASP A 1 131 ? 19.019 4.295 -15.657 1.00 73.75 131 ASP A O 1
ATOM 1068 N N . HIS A 1 132 ? 21.224 4.401 -15.273 1.00 80.19 132 HIS A N 1
ATOM 1069 C CA . HIS A 1 132 ? 21.199 3.390 -14.217 1.00 80.19 132 HIS A CA 1
ATOM 1070 C C . HIS A 1 132 ? 20.368 3.826 -13.004 1.00 80.19 132 HIS A C 1
ATOM 1072 O O . HIS A 1 132 ? 19.711 2.989 -12.382 1.00 80.19 132 HIS A O 1
ATOM 1078 N N . LEU A 1 133 ? 20.348 5.127 -12.688 1.00 85.06 133 LEU A N 1
ATOM 1079 C CA . LEU A 1 133 ? 19.539 5.661 -11.595 1.00 85.06 133 LEU A CA 1
ATOM 1080 C C . LEU A 1 133 ? 18.038 5.538 -11.887 1.00 85.06 133 LEU A C 1
ATOM 1082 O O . LEU A 1 133 ? 17.280 5.142 -11.003 1.00 85.06 133 LEU A O 1
ATOM 1086 N N . SER A 1 134 ? 17.609 5.837 -13.118 1.00 85.75 134 SER A N 1
ATOM 1087 C CA . SER A 1 134 ? 16.200 5.731 -13.523 1.00 85.75 134 SER A CA 1
ATOM 1088 C C . SER A 1 134 ? 15.683 4.291 -13.439 1.00 85.75 134 SER A C 1
ATOM 1090 O O . SER A 1 134 ? 14.603 4.050 -12.891 1.00 85.75 134 SER A O 1
ATOM 1092 N N . LEU A 1 135 ? 16.494 3.325 -13.881 1.00 86.12 135 LEU A N 1
ATOM 1093 C CA . LEU A 1 135 ? 16.176 1.901 -13.818 1.00 86.12 135 LEU A CA 1
ATOM 1094 C C . LEU A 1 135 ? 16.117 1.403 -12.366 1.00 86.12 135 LEU A C 1
ATOM 1096 O O . LEU A 1 135 ? 15.165 0.725 -11.982 1.00 86.12 135 LEU A O 1
ATOM 1100 N N . PHE A 1 136 ? 17.091 1.783 -11.534 1.00 90.06 136 PHE A N 1
ATOM 1101 C CA . PHE A 1 136 ? 17.093 1.440 -10.110 1.00 90.06 136 PHE A CA 1
ATOM 1102 C C . PHE A 1 136 ? 15.862 2.006 -9.387 1.00 90.06 136 PHE A C 1
ATOM 1104 O O . PHE A 1 136 ? 15.178 1.286 -8.660 1.00 90.06 136 PHE A O 1
ATOM 1111 N N . LEU A 1 137 ? 15.527 3.275 -9.637 1.00 91.38 137 LEU A N 1
ATOM 1112 C CA . LEU A 1 137 ? 14.359 3.923 -9.044 1.00 91.38 137 LEU A CA 1
ATOM 1113 C C . LEU A 1 137 ? 13.047 3.265 -9.504 1.00 91.38 137 LEU A C 1
ATOM 1115 O O . LEU A 1 137 ? 12.143 3.069 -8.691 1.00 91.38 137 LEU A O 1
ATOM 1119 N N . SER A 1 138 ? 12.961 2.869 -10.779 1.00 91.75 138 SER A N 1
ATOM 1120 C CA . SER A 1 138 ? 11.834 2.102 -11.324 1.00 91.75 138 SER A CA 1
ATOM 1121 C C . SER A 1 138 ? 11.638 0.785 -10.560 1.00 91.75 138 SER A C 1
ATOM 1123 O O . SER A 1 138 ? 10.520 0.501 -10.115 1.00 91.75 138 SER A O 1
ATOM 1125 N N . PHE A 1 139 ? 12.723 0.041 -10.313 1.00 91.69 139 PHE A N 1
ATOM 1126 C CA . PHE A 1 139 ? 12.699 -1.189 -9.515 1.00 91.69 139 PHE A CA 1
ATOM 1127 C C . PHE A 1 139 ? 12.251 -0.941 -8.070 1.00 91.69 139 PHE A C 1
ATOM 1129 O O . PHE A 1 139 ? 11.383 -1.654 -7.563 1.00 91.69 139 PHE A O 1
ATOM 1136 N N . CYS A 1 140 ? 12.794 0.080 -7.398 1.00 93.81 140 CYS A N 1
ATOM 1137 C CA . CYS A 1 140 ? 12.397 0.422 -6.029 1.00 93.81 140 CYS A CA 1
ATOM 1138 C C . CYS A 1 140 ? 10.897 0.724 -5.922 1.00 93.81 140 CYS A C 1
ATOM 1140 O O . CYS A 1 140 ? 10.245 0.285 -4.974 1.00 93.81 140 CYS A O 1
ATOM 1142 N N . LEU A 1 141 ? 10.334 1.439 -6.899 1.00 92.00 141 LEU A N 1
ATOM 1143 C CA . LEU A 1 141 ? 8.907 1.760 -6.940 1.00 92.00 141 LEU A CA 1
ATOM 1144 C C . LEU A 1 141 ? 8.031 0.525 -7.176 1.00 92.00 141 LEU A C 1
ATOM 1146 O O . LEU A 1 141 ? 6.968 0.415 -6.561 1.00 92.00 141 LEU A O 1
ATOM 1150 N N . LEU A 1 142 ? 8.484 -0.416 -8.010 1.00 90.31 142 LEU A N 1
ATOM 1151 C CA . LEU A 1 142 ? 7.797 -1.692 -8.216 1.00 90.31 142 LEU A CA 1
ATOM 1152 C C . LEU A 1 142 ? 7.732 -2.495 -6.909 1.00 90.31 142 LEU A C 1
ATOM 1154 O O . LEU A 1 142 ? 6.650 -2.899 -6.482 1.00 90.31 142 LEU A O 1
ATOM 1158 N N . PHE A 1 143 ? 8.869 -2.676 -6.233 1.00 92.75 143 PHE A N 1
ATOM 1159 C CA . PHE A 1 143 ? 8.914 -3.389 -4.953 1.00 92.75 143 PHE A CA 1
ATOM 1160 C C . PHE A 1 143 ? 8.114 -2.679 -3.861 1.00 92.75 143 PHE A C 1
ATOM 1162 O O . PHE A 1 143 ? 7.441 -3.338 -3.069 1.00 92.75 143 PHE A O 1
ATOM 1169 N N . TYR A 1 144 ? 8.127 -1.344 -3.840 1.00 92.00 144 TYR A N 1
ATOM 1170 C CA . TYR A 1 144 ? 7.278 -0.570 -2.941 1.00 92.00 144 TYR A CA 1
ATOM 1171 C C . TYR A 1 144 ? 5.790 -0.864 -3.180 1.00 92.00 144 TYR A C 1
ATOM 1173 O O . TYR A 1 144 ? 5.064 -1.140 -2.225 1.00 92.00 144 TYR A O 1
ATOM 1181 N N . ALA A 1 145 ? 5.332 -0.872 -4.437 1.00 89.19 145 ALA A N 1
ATOM 1182 C CA . ALA A 1 145 ? 3.943 -1.188 -4.771 1.00 89.19 145 ALA A CA 1
ATOM 1183 C C . ALA A 1 145 ? 3.549 -2.612 -4.342 1.00 89.19 145 ALA A C 1
ATOM 1185 O O . ALA A 1 145 ? 2.478 -2.803 -3.764 1.00 89.19 145 ALA A O 1
ATOM 1186 N N . ILE A 1 146 ? 4.433 -3.594 -4.557 1.00 90.50 146 ILE A N 1
ATOM 1187 C CA . ILE A 1 146 ? 4.238 -4.981 -4.104 1.00 90.50 146 ILE A CA 1
ATOM 1188 C C . ILE A 1 146 ? 4.151 -5.044 -2.572 1.00 90.50 146 ILE A C 1
ATOM 1190 O O . ILE A 1 146 ? 3.262 -5.699 -2.029 1.00 90.50 146 ILE A O 1
ATOM 1194 N N . GLY A 1 147 ? 5.025 -4.330 -1.859 1.00 90.19 147 GLY A N 1
ATOM 1195 C CA . GLY A 1 147 ? 5.000 -4.264 -0.398 1.00 90.19 147 GLY A CA 1
ATOM 1196 C C . GLY A 1 147 ? 3.706 -3.654 0.148 1.00 90.19 147 GLY A C 1
ATOM 1197 O O . GLY A 1 147 ? 3.141 -4.164 1.115 1.00 90.19 147 GLY A O 1
ATOM 1198 N N . VAL A 1 148 ? 3.188 -2.601 -0.493 1.00 87.38 148 VAL A N 1
ATOM 1199 C CA . VAL A 1 148 ? 1.886 -2.015 -0.137 1.00 87.38 148 VAL A CA 1
ATOM 1200 C C . VAL A 1 148 ? 0.756 -3.014 -0.385 1.00 87.38 148 VAL A C 1
ATOM 1202 O O . VAL A 1 148 ? -0.099 -3.184 0.482 1.00 87.38 148 VAL A O 1
ATOM 1205 N N . LEU A 1 149 ? 0.764 -3.711 -1.523 1.00 87.44 149 LEU A N 1
ATOM 1206 C CA . LEU A 1 149 ? -0.225 -4.745 -1.826 1.00 87.44 149 LEU A CA 1
ATOM 1207 C C . LEU A 1 149 ? -0.214 -5.856 -0.762 1.00 87.44 149 LEU A C 1
ATOM 1209 O O . LEU A 1 149 ? -1.268 -6.253 -0.270 1.00 87.44 149 LEU A O 1
ATOM 1213 N N . TRP A 1 150 ? 0.971 -6.303 -0.344 1.00 89.00 150 TRP A N 1
ATOM 1214 C CA . TRP A 1 150 ? 1.127 -7.292 0.722 1.00 89.00 150 TRP A CA 1
ATOM 1215 C C . TRP A 1 150 ? 0.538 -6.819 2.058 1.00 89.00 150 TRP A C 1
ATOM 1217 O O . TRP A 1 150 ? -0.216 -7.551 2.698 1.00 89.00 150 TRP A O 1
ATOM 1227 N N . GLN A 1 151 ? 0.811 -5.574 2.465 1.00 85.94 151 GLN A N 1
ATOM 1228 C CA . GLN A 1 151 ? 0.234 -4.994 3.687 1.00 85.94 151 GLN A CA 1
ATOM 1229 C C . GLN A 1 151 ? -1.298 -4.993 3.657 1.00 85.94 151 GLN A C 1
ATOM 1231 O O . GLN A 1 151 ? -1.943 -5.256 4.672 1.00 85.94 151 GLN A O 1
ATOM 1236 N N . ILE A 1 152 ? -1.877 -4.714 2.490 1.00 83.19 152 ILE A N 1
ATOM 1237 C CA . ILE A 1 152 ? -3.324 -4.701 2.290 1.00 83.19 152 ILE A CA 1
ATOM 1238 C C . ILE A 1 152 ? -3.904 -6.106 2.435 1.00 83.19 152 ILE A C 1
ATOM 1240 O O . ILE A 1 152 ? -4.884 -6.279 3.160 1.00 83.19 152 ILE A O 1
ATOM 1244 N N . PHE A 1 153 ? -3.279 -7.109 1.813 1.00 84.69 153 PHE A N 1
ATOM 1245 C CA . PHE A 1 153 ? -3.674 -8.507 1.985 1.00 84.69 153 PHE A CA 1
ATOM 1246 C C . PHE A 1 153 ? -3.644 -8.922 3.459 1.00 84.69 153 PHE A C 1
ATOM 1248 O O . PHE A 1 153 ? -4.639 -9.447 3.959 1.00 84.69 153 PHE A O 1
ATOM 1255 N N . CYS A 1 154 ? -2.564 -8.614 4.184 1.00 84.69 154 CYS A N 1
ATOM 1256 C CA . CYS A 1 154 ? -2.467 -8.897 5.618 1.00 84.69 154 CYS A CA 1
ATOM 1257 C C . CYS A 1 154 ? -3.596 -8.234 6.419 1.00 84.69 154 CYS A C 1
ATOM 1259 O O . CYS A 1 154 ? -4.233 -8.893 7.239 1.00 84.69 154 CYS A O 1
ATOM 1261 N N . LYS A 1 155 ? -3.889 -6.953 6.157 1.00 78.38 155 LYS A N 1
ATOM 1262 C CA . LYS A 1 155 ? -4.967 -6.231 6.850 1.00 78.38 155 LYS A CA 1
ATOM 1263 C C . LYS A 1 155 ? -6.349 -6.802 6.559 1.00 78.38 155 LYS A C 1
ATOM 1265 O O . LYS A 1 155 ? -7.189 -6.854 7.450 1.00 78.38 155 LYS A O 1
ATOM 1270 N N . ILE A 1 156 ? -6.590 -7.264 5.341 1.00 78.75 156 ILE A N 1
ATOM 1271 C CA . ILE A 1 156 ? -7.866 -7.883 4.977 1.00 78.75 156 ILE A CA 1
ATOM 1272 C C . ILE A 1 156 ? -8.029 -9.252 5.639 1.00 78.75 156 ILE A C 1
ATOM 1274 O O . ILE A 1 156 ? -9.115 -9.556 6.131 1.00 78.75 156 ILE A O 1
ATOM 1278 N N . ILE A 1 157 ? -6.964 -10.055 5.702 1.00 81.94 157 ILE A N 1
ATOM 1279 C CA . ILE A 1 157 ? -6.970 -11.333 6.428 1.00 81.94 157 ILE A CA 1
ATOM 1280 C C . ILE A 1 157 ? -7.254 -11.092 7.915 1.00 81.94 157 ILE A C 1
ATOM 1282 O O . ILE A 1 157 ? -8.099 -11.770 8.495 1.00 81.94 157 ILE A O 1
ATOM 1286 N N . GLU A 1 158 ? -6.603 -10.093 8.513 1.00 79.00 158 GLU A N 1
ATOM 1287 C CA . GLU A 1 158 ? -6.830 -9.688 9.902 1.00 79.00 158 GLU 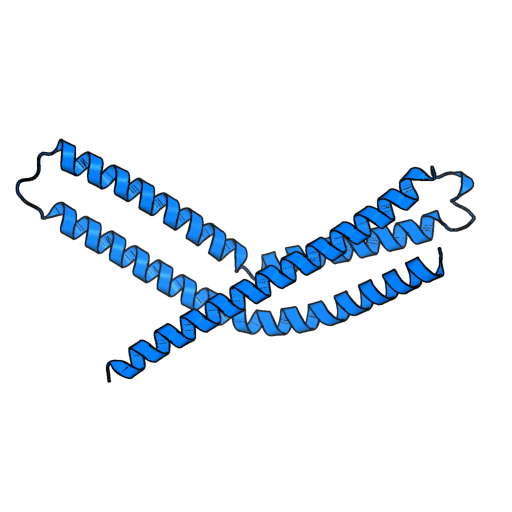A CA 1
ATOM 1288 C C . GLU A 1 158 ? -8.309 -9.332 10.141 1.00 79.00 158 GLU A C 1
ATOM 1290 O O . GLU A 1 158 ? -8.960 -9.917 11.007 1.00 79.00 158 GLU A O 1
ATOM 1295 N N . VAL A 1 159 ? -8.874 -8.450 9.312 1.00 73.56 159 VAL A N 1
ATOM 1296 C CA . VAL A 1 159 ? -10.292 -8.055 9.372 1.00 73.56 159 VAL A CA 1
ATOM 1297 C C . VAL A 1 159 ? -11.231 -9.255 9.236 1.00 73.56 159 VAL A C 1
ATOM 1299 O O . VAL A 1 159 ? -12.199 -9.362 9.991 1.00 73.56 159 VAL A O 1
ATOM 1302 N N . LYS A 1 160 ? -10.957 -10.165 8.294 1.00 76.12 160 LYS A N 1
ATOM 1303 C CA . LYS A 1 160 ? -11.788 -11.353 8.070 1.00 76.12 160 LYS A CA 1
ATOM 1304 C C . LYS A 1 160 ? -11.774 -12.280 9.288 1.00 76.12 160 LYS A C 1
ATOM 1306 O O . LYS A 1 160 ? -12.837 -12.704 9.737 1.00 76.12 160 LYS A O 1
ATOM 1311 N N . ASN A 1 161 ? -10.596 -12.534 9.856 1.00 78.19 161 ASN A N 1
ATOM 1312 C CA . ASN A 1 161 ? -10.449 -13.375 11.043 1.00 78.19 161 ASN A CA 1
ATOM 1313 C C . ASN A 1 161 ? -11.192 -12.783 12.250 1.00 78.19 161 ASN A C 1
ATOM 1315 O O . ASN A 1 161 ? -11.860 -13.512 12.982 1.00 78.19 161 ASN A O 1
ATOM 1319 N N . PHE A 1 162 ? -11.145 -11.460 12.438 1.00 67.62 162 PHE A N 1
ATOM 1320 C CA . PHE A 1 162 ? -11.920 -10.799 13.491 1.00 67.62 162 PHE A CA 1
ATOM 1321 C C . PHE A 1 162 ? -13.435 -10.907 13.274 1.00 67.62 162 PHE A C 1
ATOM 1323 O O . PHE A 1 162 ? -14.166 -11.157 14.234 1.00 67.62 162 PHE A O 1
ATOM 1330 N N . GLY A 1 163 ? -13.908 -10.767 12.032 1.00 61.81 163 GLY A N 1
ATOM 1331 C CA . GLY A 1 163 ? -15.322 -10.939 11.690 1.00 61.81 163 GLY A CA 1
ATOM 1332 C C . GLY A 1 163 ? -15.845 -12.347 11.997 1.00 61.81 163 GLY A C 1
ATOM 1333 O O . GLY A 1 163 ? -16.912 -12.491 12.592 1.00 61.81 163 GLY A O 1
ATOM 1334 N N . GLU A 1 164 ? -15.078 -13.390 11.668 1.00 60.22 164 GLU A N 1
ATOM 1335 C CA . GLU A 1 164 ? -15.462 -14.782 11.948 1.00 60.22 164 GLU A CA 1
ATOM 1336 C C . GLU A 1 164 ? -15.474 -15.108 13.450 1.00 60.22 164 GLU A C 1
ATOM 1338 O O . GLU A 1 164 ? -16.355 -15.829 13.921 1.00 60.22 164 GLU A O 1
ATOM 1343 N N . ILE A 1 165 ? -14.536 -14.554 14.226 1.00 59.06 165 ILE A N 1
ATOM 1344 C CA . ILE A 1 165 ? -14.488 -14.751 15.683 1.00 59.06 165 ILE A CA 1
ATOM 1345 C C . ILE A 1 165 ? -15.655 -14.031 16.378 1.00 59.06 165 ILE A C 1
ATOM 1347 O O . ILE A 1 165 ? -16.238 -14.586 17.311 1.00 59.06 165 ILE A O 1
ATOM 1351 N N . GLY A 1 166 ? -16.025 -12.830 15.920 1.00 56.50 166 GLY A N 1
ATOM 1352 C CA . GLY A 1 166 ? -17.201 -12.110 16.420 1.00 56.50 166 GLY A CA 1
ATOM 1353 C C . GLY A 1 166 ? -18.502 -12.870 16.149 1.00 56.50 166 GLY A C 1
ATOM 1354 O O . GLY A 1 166 ? -19.292 -13.085 17.065 1.00 56.50 166 GLY A O 1
ATOM 1355 N N . ASN A 1 167 ? -18.668 -13.374 14.923 1.00 52.84 167 ASN A N 1
ATOM 1356 C CA . ASN A 1 167 ? -19.864 -14.114 14.513 1.00 52.84 167 ASN A CA 1
ATOM 1357 C C . ASN A 1 167 ? -20.004 -15.468 15.246 1.00 52.84 167 ASN A C 1
ATOM 1359 O O . ASN A 1 167 ? -21.102 -15.877 15.614 1.00 52.84 167 ASN A O 1
ATOM 1363 N N . LYS A 1 168 ? -18.885 -16.152 15.540 1.00 51.59 168 LYS A N 1
ATOM 1364 C CA . LYS A 1 168 ? -18.896 -17.382 16.356 1.00 51.59 168 LYS A CA 1
ATOM 1365 C C . LYS A 1 168 ? -19.311 -17.146 17.810 1.00 51.59 168 LYS A C 1
ATOM 1367 O O . LYS A 1 168 ? -19.907 -18.038 18.403 1.00 51.59 168 LYS A O 1
ATOM 1372 N N . ARG A 1 169 ? -19.004 -15.982 18.398 1.00 48.09 169 ARG A N 1
ATOM 1373 C CA . ARG A 1 169 ? -19.458 -15.655 19.761 1.00 48.09 169 ARG A CA 1
ATOM 1374 C C . ARG A 1 169 ? -20.946 -15.331 19.809 1.00 48.09 169 ARG A C 1
ATOM 1376 O O . ARG A 1 169 ? -21.591 -15.743 20.759 1.00 48.09 169 ARG A O 1
ATOM 1383 N N . GLU A 1 170 ? -21.488 -14.654 18.799 1.00 48.19 170 GLU A N 1
ATOM 1384 C CA . GLU A 1 170 ? -22.929 -14.362 18.735 1.00 48.19 170 GLU A CA 1
ATOM 1385 C C . GLU A 1 170 ? -23.768 -15.645 18.539 1.00 48.19 170 GLU A C 1
ATOM 1387 O O . GLU A 1 170 ? -24.838 -15.759 19.127 1.00 48.19 170 GLU A O 1
ATOM 1392 N N . MET A 1 171 ? -23.255 -16.662 17.831 1.00 45.84 171 MET A N 1
ATOM 1393 C CA . MET A 1 171 ? -23.923 -17.973 17.702 1.00 45.84 171 MET A CA 1
ATOM 1394 C C . MET A 1 171 ? -23.864 -18.865 18.953 1.00 45.84 171 MET A C 1
ATOM 1396 O O . MET A 1 171 ? -24.631 -19.815 19.042 1.00 45.84 171 MET A O 1
ATOM 1400 N N . LEU A 1 172 ? -22.967 -18.598 19.906 1.00 45.41 172 LEU A N 1
ATOM 1401 C CA . LEU A 1 172 ? -22.864 -19.361 21.163 1.00 45.41 172 LEU A CA 1
ATOM 1402 C C . LEU A 1 172 ? -23.749 -18.796 22.288 1.00 45.41 172 LEU A C 1
ATOM 1404 O O . LEU A 1 172 ? -23.751 -19.342 23.388 1.00 45.41 172 LEU A O 1
ATOM 1408 N N . VAL A 1 173 ? -24.461 -17.695 22.032 1.00 46.84 173 VAL A N 1
ATOM 1409 C CA . VAL A 1 173 ? -25.330 -17.006 23.005 1.00 46.84 173 VAL A CA 1
ATOM 1410 C C . VAL A 1 173 ? -26.825 -17.225 22.691 1.00 46.84 173 VAL A C 1
ATOM 1412 O O . VAL A 1 173 ? -27.684 -16.663 23.366 1.00 46.84 173 VAL A O 1
ATOM 1415 N N . ILE A 1 174 ? -27.148 -18.067 21.704 1.00 39.81 174 ILE A N 1
ATOM 1416 C CA . ILE A 1 174 ? -28.515 -18.516 21.378 1.00 39.81 174 ILE A CA 1
ATOM 1417 C C . ILE A 1 174 ? -28.668 -19.967 21.830 1.00 39.81 174 ILE A C 1
ATOM 1419 O O . ILE A 1 174 ? -29.712 -20.275 22.445 1.00 39.81 174 ILE A O 1
#

Secondary structure (DSSP, 8-state):
-HHHHHHHHHHHHHHHHHHHHHHHHHHHHHHHHHHHHHHHHHHHHHHHHHHHHHHHT--S--HHHHHHHHHHHHHHHHHHHHHHHHHHHHH-HHHHHHHHHHHHHHHHHHHHHHHHHHSTTTTTTS-HHHHHHHHHHHHHHHHHHHHHHHHHHHHHHHHHHHHHHHHHHHHT--

Sequence (174 aa):
MESAVDIYGKLLIAVFSFIAPSMTLLMGLFGTGITIYRKKNEDFLRQSEDLLTNTSSLPGTSNENKISFIRDRIKNLDLIKKEMERDNNLLSPKRQVKRIFMPLLLSTILLIVYYYINEEHLKALVFIRIDHLSLFLSFCLLFYAIGVLWQIFCKIIEVKNFGEIGNKREMLVI

Organism: NCBI:txid430522

Foldseek 3Di:
DVVVLVVVVVVLVVVVVVVVVVLVVLVVLLVLLLVVLVVVVVVVVVVVVVVVVVLVPDPDDDPVVSVVVVVVVVVVVVVVVVVSVVVVVLSPSVVLCCQQVVLSVLLVVLSVVLVVCPPPVNVVPDDPVSNVVSNVSSVVSNVSSVVSSVVSVVSSVVSVVVVVVVVVVVVVVD